Protein AF-A0AAE7NR79-F1 (afdb_monomer_lite)

InterPro domains:
  IPR010982 Lambda repressor-like, DNA-binding domain superfamily [G3DSA:1.10.260.40] (16-113)
  IPR010982 Lambda repressor-like, DNA-binding domain superfamily [SSF47413] (20-80)

Structure (mmCIF, N/CA/C/O backbone):
data_AF-A0AAE7NR79-F1
#
_entry.id   AF-A0AAE7NR79-F1
#
loop_
_atom_site.group_PDB
_atom_site.id
_atom_site.type_symbol
_atom_site.label_atom_id
_atom_site.label_alt_id
_atom_site.label_comp_id
_atom_site.label_asym_id
_atom_site.label_entity_id
_atom_site.label_seq_id
_atom_site.pdbx_PDB_ins_code
_atom_site.Cartn_x
_atom_site.Cartn_y
_atom_site.Cartn_z
_atom_site.occupancy
_atom_site.B_iso_or_equiv
_atom_site.auth_seq_id
_atom_site.auth_comp_id
_atom_site.auth_asym_id
_atom_site.auth_atom_id
_atom_site.pdbx_PDB_model_num
ATOM 1 N N . MET A 1 1 ? 21.436 6.287 -7.494 1.00 54.78 1 MET A N 1
ATOM 2 C CA . MET A 1 1 ? 20.941 6.110 -6.111 1.00 54.78 1 MET A CA 1
ATOM 3 C C . MET A 1 1 ? 19.554 6.734 -6.033 1.00 54.78 1 MET A C 1
ATOM 5 O O . MET A 1 1 ? 19.434 7.905 -6.367 1.00 54.78 1 MET A O 1
ATOM 9 N N . VAL A 1 2 ? 18.508 5.968 -5.711 1.00 65.06 2 VAL A N 1
ATOM 10 C CA . VAL A 1 2 ? 17.141 6.510 -5.584 1.00 65.06 2 VAL A CA 1
ATOM 11 C C . VAL A 1 2 ? 17.009 7.132 -4.194 1.00 65.06 2 VAL A C 1
ATOM 13 O O . VAL A 1 2 ? 17.269 6.451 -3.204 1.00 65.06 2 VAL A O 1
ATOM 16 N N . ARG A 1 3 ? 16.669 8.422 -4.122 1.00 80.12 3 ARG A N 1
ATOM 17 C CA . ARG A 1 3 ? 16.468 9.131 -2.851 1.00 80.12 3 ARG A CA 1
ATOM 18 C C . ARG A 1 3 ? 15.064 8.858 -2.316 1.00 80.12 3 ARG A C 1
ATOM 20 O O . ARG A 1 3 ? 14.141 8.600 -3.088 1.00 80.12 3 ARG A O 1
ATOM 27 N N . LYS A 1 4 ? 14.924 8.893 -0.994 1.00 85.31 4 LYS A N 1
ATOM 28 C CA . LYS A 1 4 ? 13.623 8.869 -0.325 1.00 85.31 4 LYS A CA 1
ATOM 29 C C . LYS A 1 4 ? 12.831 10.121 -0.721 1.00 85.31 4 LYS A C 1
ATOM 31 O O . LYS A 1 4 ? 13.441 11.127 -1.072 1.00 85.31 4 LYS A O 1
ATOM 36 N N . LEU A 1 5 ? 11.501 10.058 -0.679 1.00 81.50 5 LEU A N 1
ATOM 37 C CA . LEU A 1 5 ? 10.605 11.148 -1.100 1.00 81.50 5 LEU A CA 1
ATOM 38 C C . LEU A 1 5 ? 10.609 12.379 -0.165 1.00 81.50 5 LEU A C 1
ATOM 40 O O . LEU A 1 5 ? 9.652 13.138 -0.154 1.00 81.50 5 LEU A O 1
ATOM 44 N N . GLU A 1 6 ? 11.655 12.578 0.631 1.00 79.19 6 GLU A N 1
ATOM 45 C CA . GLU A 1 6 ? 11.765 13.698 1.572 1.00 79.19 6 GLU A CA 1
ATOM 46 C C . GLU A 1 6 ? 11.803 15.037 0.809 1.00 79.19 6 GLU A C 1
ATOM 48 O O . GLU A 1 6 ? 12.530 15.157 -0.181 1.00 79.19 6 GLU A O 1
ATOM 53 N N . GLY A 1 7 ? 11.002 16.020 1.241 1.00 78.12 7 GLY A N 1
ATOM 54 C CA . GLY A 1 7 ? 10.878 17.339 0.604 1.00 78.12 7 GLY A CA 1
ATOM 55 C C . GLY A 1 7 ? 9.870 17.412 -0.550 1.00 78.12 7 GLY A C 1
ATOM 56 O O . GLY A 1 7 ? 9.703 18.471 -1.148 1.00 78.12 7 GLY A O 1
ATOM 57 N N . LEU A 1 8 ? 9.196 16.309 -0.909 1.00 79.81 8 LEU A N 1
ATOM 58 C CA . LEU A 1 8 ? 8.092 16.353 -1.883 1.00 79.81 8 LEU A CA 1
ATOM 59 C C . LEU A 1 8 ? 6.774 16.856 -1.267 1.00 79.81 8 LEU A C 1
ATOM 61 O O . LEU A 1 8 ? 5.871 17.280 -1.987 1.00 79.81 8 LEU A O 1
ATOM 65 N N . ASP A 1 9 ? 6.674 16.805 0.057 1.00 80.19 9 ASP A N 1
ATOM 66 C CA . ASP A 1 9 ? 5.585 17.352 0.860 1.00 80.19 9 ASP A CA 1
ATOM 67 C C . ASP A 1 9 ? 5.421 18.864 0.665 1.00 80.19 9 ASP A C 1
ATOM 69 O O . ASP A 1 9 ? 4.289 19.339 0.561 1.00 80.19 9 ASP A O 1
ATOM 73 N N . ASP A 1 10 ? 6.525 19.587 0.458 1.00 79.69 10 ASP A N 1
ATOM 74 C CA . ASP A 1 10 ? 6.525 21.018 0.118 1.00 79.69 10 ASP A CA 1
ATOM 75 C C . ASP A 1 10 ? 5.790 21.323 -1.202 1.00 79.69 10 ASP A C 1
ATOM 77 O O . ASP A 1 10 ? 5.288 22.427 -1.412 1.00 79.69 10 ASP A O 1
ATOM 81 N N . PHE A 1 11 ? 5.673 20.328 -2.087 1.00 80.56 11 PHE A N 1
ATOM 82 C CA . PHE A 1 11 ? 4.955 20.422 -3.362 1.00 80.56 11 PHE A CA 1
ATOM 83 C C . PHE A 1 11 ? 3.537 19.833 -3.292 1.00 80.56 11 PHE A C 1
ATOM 85 O O . PHE A 1 11 ? 2.918 19.566 -4.324 1.00 80.56 11 PHE A O 1
ATOM 92 N N . GLY A 1 12 ? 3.011 19.608 -2.084 1.00 83.25 12 GLY A N 1
ATOM 93 C CA . GLY A 1 12 ? 1.662 19.086 -1.865 1.00 83.25 12 GLY A CA 1
ATOM 94 C C . GLY A 1 12 ? 1.525 17.578 -2.091 1.00 83.25 12 GLY A C 1
ATOM 95 O O . GLY A 1 12 ? 0.404 17.076 -2.203 1.00 83.25 12 GLY A O 1
ATOM 96 N N . PHE A 1 13 ? 2.634 16.835 -2.166 1.00 90.31 13 PHE A N 1
ATOM 97 C CA . PHE A 1 13 ? 2.592 15.378 -2.232 1.00 90.31 13 PHE A CA 1
ATOM 98 C C . PHE A 1 13 ? 2.516 14.771 -0.827 1.00 90.31 13 PHE A C 1
ATOM 100 O O . PHE A 1 13 ? 3.472 14.815 -0.057 1.00 90.31 13 PHE A O 1
ATOM 107 N N . ASP A 1 14 ? 1.385 14.147 -0.499 1.00 93.69 14 ASP A N 1
ATOM 108 C CA . ASP A 1 14 ? 1.198 13.491 0.796 1.00 93.69 14 ASP A CA 1
ATOM 109 C C . ASP A 1 14 ? 1.916 12.127 0.845 1.00 93.69 14 ASP A C 1
ATOM 111 O O . ASP A 1 14 ? 1.395 11.088 0.414 1.00 93.69 14 ASP A O 1
ATOM 115 N N . ILE A 1 15 ? 3.140 12.146 1.385 1.00 93.88 15 ILE A N 1
ATOM 116 C CA . ILE A 1 15 ? 4.016 10.976 1.529 1.00 93.88 15 ILE A CA 1
ATOM 117 C C . ILE A 1 15 ? 3.388 9.923 2.448 1.00 93.88 15 ILE A C 1
ATOM 119 O O . ILE A 1 15 ? 3.486 8.725 2.168 1.00 93.88 15 ILE A O 1
ATOM 123 N N . GLU A 1 16 ? 2.734 10.332 3.535 1.00 94.94 16 GLU A N 1
ATOM 124 C CA . GLU A 1 16 ? 2.140 9.384 4.478 1.00 94.94 16 GLU A CA 1
ATOM 125 C C . GLU A 1 16 ? 0.91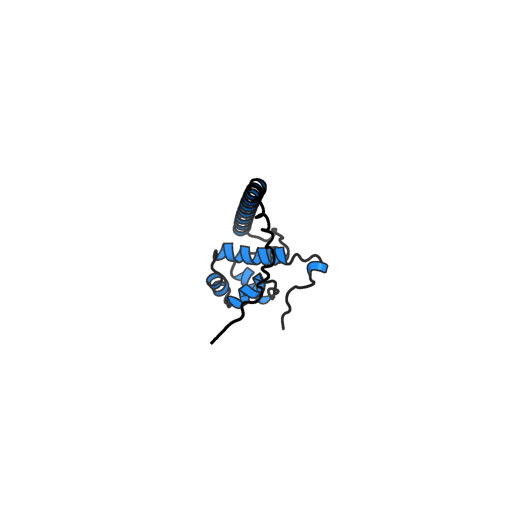1 8.705 3.878 1.00 94.94 16 GLU A C 1
ATOM 127 O O . GLU A 1 16 ? 0.765 7.483 4.000 1.00 94.94 16 GLU A O 1
ATOM 132 N N . ALA A 1 17 ? 0.080 9.445 3.142 1.00 95.75 17 ALA A N 1
ATOM 133 C CA . ALA A 1 17 ? -1.025 8.858 2.400 1.00 95.75 17 ALA A CA 1
ATOM 134 C C . ALA A 1 17 ? -0.526 7.911 1.296 1.00 95.75 17 ALA A C 1
ATOM 136 O O . ALA A 1 17 ? -1.093 6.832 1.119 1.00 95.75 17 ALA A O 1
ATOM 137 N N . TYR A 1 18 ? 0.565 8.245 0.602 1.00 96.62 18 TYR A N 1
ATOM 138 C CA . TYR A 1 18 ? 1.205 7.348 -0.368 1.00 96.62 18 TYR A CA 1
ATOM 139 C C . TYR A 1 18 ? 1.694 6.042 0.279 1.00 96.62 18 TYR A C 1
ATOM 141 O O . TYR A 1 18 ? 1.325 4.950 -0.160 1.00 96.62 18 TYR A O 1
ATOM 149 N N . LYS A 1 19 ? 2.449 6.131 1.380 1.00 97.56 19 LYS A N 1
ATOM 150 C CA . LYS A 1 19 ? 2.913 4.959 2.144 1.00 97.56 19 LYS A CA 1
ATOM 151 C C . LYS A 1 19 ? 1.749 4.123 2.667 1.00 97.56 19 LYS A C 1
ATOM 153 O O . LYS A 1 19 ? 1.833 2.897 2.736 1.00 97.56 19 LYS A O 1
ATOM 158 N N . LYS A 1 20 ? 0.658 4.771 3.080 1.00 97.44 20 LYS A N 1
ATOM 159 C CA . LYS A 1 20 ? -0.566 4.089 3.506 1.00 97.44 20 LYS A CA 1
ATOM 160 C C . LYS A 1 20 ? -1.191 3.312 2.348 1.00 97.44 20 LYS A C 1
ATOM 162 O O . LYS A 1 20 ? -1.498 2.138 2.519 1.00 97.44 20 LYS A O 1
ATOM 167 N N . ARG A 1 21 ? -1.324 3.918 1.166 1.00 97.94 21 ARG A N 1
ATOM 168 C CA . ARG A 1 21 ? -1.880 3.249 -0.022 1.00 97.94 21 ARG A CA 1
ATOM 169 C C . ARG A 1 21 ? -1.064 2.038 -0.460 1.00 97.94 21 ARG A C 1
ATOM 171 O O . ARG A 1 21 ? -1.658 1.017 -0.782 1.00 97.94 21 ARG A O 1
ATOM 178 N N . LEU A 1 22 ? 0.266 2.101 -0.386 1.00 98.06 22 LEU A N 1
ATOM 179 C CA . LEU A 1 22 ? 1.121 0.933 -0.641 1.00 98.06 22 LEU A CA 1
ATOM 180 C C . LEU A 1 22 ? 0.839 -0.224 0.328 1.00 98.06 22 LEU A C 1
ATOM 182 O O . LEU A 1 22 ? 0.695 -1.366 -0.104 1.00 98.06 22 LEU A O 1
ATOM 186 N N . ARG A 1 23 ? 0.693 0.075 1.623 1.00 98.12 23 ARG A N 1
ATOM 187 C CA . ARG A 1 23 ? 0.343 -0.931 2.639 1.00 98.12 23 ARG A CA 1
ATOM 188 C C . ARG A 1 23 ? -1.055 -1.506 2.417 1.00 98.12 23 ARG A C 1
ATOM 190 O O . ARG A 1 23 ? -1.228 -2.716 2.501 1.00 98.12 23 ARG A O 1
ATOM 197 N N . MET A 1 24 ? -2.029 -0.662 2.073 1.00 97.94 24 MET A N 1
ATOM 198 C CA . MET A 1 24 ? -3.386 -1.110 1.739 1.00 97.94 24 MET A CA 1
ATOM 199 C C . MET A 1 24 ? -3.391 -2.007 0.501 1.00 97.94 24 MET A C 1
ATOM 201 O O . MET A 1 24 ? -4.039 -3.045 0.510 1.00 97.94 24 MET A O 1
ATOM 205 N N . LEU A 1 25 ? -2.630 -1.661 -0.541 1.00 98.12 25 LEU A N 1
ATOM 206 C CA . LEU A 1 25 ? -2.493 -2.504 -1.728 1.00 98.12 25 LEU A CA 1
ATOM 207 C C . LEU A 1 25 ? -1.978 -3.903 -1.364 1.00 98.12 25 LEU A C 1
ATOM 209 O O . LEU A 1 25 ? -2.568 -4.900 -1.782 1.00 98.12 25 LEU A O 1
ATOM 213 N N . ARG A 1 26 ? -0.925 -3.975 -0.539 1.00 98.06 26 ARG A N 1
ATOM 214 C CA . ARG A 1 26 ? -0.410 -5.245 -0.014 1.00 98.06 26 ARG A CA 1
ATOM 215 C C . ARG A 1 26 ? -1.487 -6.015 0.746 1.00 98.06 26 ARG A C 1
ATOM 217 O O . ARG A 1 26 ? -1.675 -7.200 0.487 1.00 98.06 26 ARG A O 1
ATOM 224 N N . GLN A 1 27 ? -2.206 -5.339 1.638 1.00 97.88 27 GLN A N 1
ATOM 225 C CA . GLN A 1 27 ? -3.264 -5.943 2.443 1.00 97.88 27 GLN A CA 1
ATOM 226 C C . GLN A 1 27 ? -4.392 -6.530 1.585 1.00 97.88 27 GLN A C 1
ATOM 228 O O . GLN A 1 27 ? -4.864 -7.625 1.873 1.00 97.88 27 GLN A O 1
ATOM 233 N N . ILE A 1 28 ? -4.796 -5.844 0.515 1.00 97.62 28 ILE A N 1
ATOM 234 C CA . ILE A 1 28 ? -5.865 -6.314 -0.377 1.00 97.62 28 ILE A CA 1
ATOM 235 C C . ILE A 1 28 ? -5.433 -7.567 -1.148 1.00 97.62 28 ILE A C 1
ATOM 237 O O . ILE A 1 28 ? -6.219 -8.494 -1.308 1.00 97.62 28 ILE A O 1
ATOM 241 N N . VAL A 1 29 ? -4.190 -7.602 -1.633 1.00 97.38 29 VAL A N 1
ATOM 242 C CA . VAL A 1 29 ? -3.717 -8.671 -2.530 1.00 97.38 29 VAL A CA 1
ATOM 243 C C . VAL A 1 29 ? -3.195 -9.893 -1.770 1.00 97.38 29 VAL A C 1
ATOM 245 O O . VAL A 1 29 ? -3.398 -11.022 -2.214 1.00 97.38 29 VAL A O 1
ATOM 248 N N . SER A 1 30 ? -2.530 -9.676 -0.634 1.00 97.56 30 SER A N 1
ATOM 249 C CA . SER A 1 30 ? -1.776 -10.705 0.100 1.00 97.56 30 SER A CA 1
ATOM 250 C C . SER A 1 30 ? -1.970 -10.645 1.621 1.00 97.56 30 SER A C 1
ATOM 252 O O . SER A 1 30 ? -1.260 -11.328 2.364 1.00 97.56 30 SER A O 1
ATOM 254 N N . GLY A 1 31 ? -2.893 -9.820 2.125 1.00 95.44 31 GLY A N 1
ATOM 255 C CA . GLY A 1 31 ? -3.076 -9.621 3.563 1.00 95.44 31 GLY A CA 1
ATOM 256 C C . GLY A 1 31 ? -1.808 -9.093 4.243 1.00 95.44 31 GLY A C 1
ATOM 257 O O . GLY A 1 31 ? -1.091 -8.237 3.716 1.00 95.44 31 GLY A O 1
ATOM 258 N N . GLU A 1 32 ? -1.486 -9.638 5.418 1.00 92.00 32 GLU A N 1
ATOM 259 C CA . GLU A 1 32 ? -0.302 -9.216 6.176 1.00 92.00 32 GLU A CA 1
ATOM 260 C C . GLU A 1 32 ? 1.034 -9.801 5.681 1.00 92.00 32 GLU A C 1
ATOM 262 O O . GLU A 1 32 ? 2.070 -9.632 6.322 1.00 92.00 32 GLU A O 1
ATOM 267 N N . ASN A 1 33 ? 1.048 -10.459 4.517 1.00 96.44 33 ASN A N 1
ATOM 268 C CA . ASN A 1 33 ? 2.235 -11.134 4.005 1.00 96.44 33 ASN A CA 1
ATOM 269 C C . ASN A 1 33 ? 2.974 -10.307 2.939 1.00 96.44 33 ASN A C 1
ATOM 271 O O . ASN A 1 33 ? 2.647 -10.320 1.752 1.00 96.44 33 ASN A O 1
ATOM 275 N N . GLN A 1 34 ? 4.026 -9.611 3.369 1.00 96.31 34 GLN A N 1
ATOM 276 C CA . GLN A 1 34 ? 4.892 -8.829 2.485 1.00 96.31 34 GLN A CA 1
ATOM 277 C C . GLN A 1 34 ? 5.711 -9.680 1.508 1.00 96.31 34 GLN A C 1
ATOM 279 O O . GLN A 1 34 ? 5.942 -9.247 0.379 1.00 96.31 34 GLN A O 1
ATOM 284 N N . GLN A 1 35 ? 6.135 -10.876 1.924 1.00 97.38 35 GLN A N 1
ATOM 285 C CA . GLN A 1 35 ? 6.903 -11.783 1.074 1.00 97.38 35 GLN A CA 1
ATOM 286 C C . GLN A 1 35 ? 6.049 -12.295 -0.089 1.00 97.38 35 GLN A C 1
ATOM 288 O O . GLN A 1 35 ? 6.506 -12.271 -1.229 1.00 97.38 35 GLN A O 1
ATOM 293 N N . ASP A 1 36 ? 4.808 -12.702 0.191 1.00 97.88 36 ASP A N 1
ATOM 294 C CA . ASP A 1 36 ? 3.853 -13.145 -0.834 1.00 97.88 36 ASP A CA 1
ATOM 295 C C . ASP A 1 36 ? 3.549 -12.023 -1.831 1.00 97.88 36 ASP A C 1
ATOM 297 O O . ASP A 1 36 ? 3.626 -12.222 -3.043 1.00 97.88 36 ASP A O 1
ATOM 301 N N . PHE A 1 37 ? 3.293 -10.812 -1.330 1.00 98.12 37 PHE A N 1
ATOM 302 C CA . PHE A 1 37 ? 3.002 -9.668 -2.187 1.00 98.12 37 PHE A CA 1
ATOM 303 C C . PHE A 1 37 ? 4.159 -9.327 -3.132 1.00 98.12 37 PHE A C 1
ATOM 305 O O . PHE A 1 37 ? 3.963 -9.140 -4.333 1.00 98.12 37 PHE A O 1
ATOM 312 N N . ALA A 1 38 ? 5.381 -9.263 -2.599 1.00 97.69 38 ALA A N 1
ATOM 313 C CA . ALA A 1 38 ? 6.558 -8.976 -3.406 1.00 97.69 38 ALA A CA 1
ATOM 314 C C . ALA A 1 38 ? 6.811 -10.085 -4.439 1.00 97.69 38 ALA A C 1
ATOM 316 O O . ALA A 1 38 ? 7.084 -9.774 -5.598 1.00 97.69 38 ALA A O 1
ATOM 317 N N . ALA A 1 39 ? 6.636 -11.355 -4.055 1.00 97.38 39 ALA A N 1
ATOM 318 C CA . ALA A 1 39 ? 6.799 -12.496 -4.951 1.00 97.38 39 ALA A CA 1
ATOM 319 C C . ALA A 1 39 ? 5.821 -12.456 -6.134 1.00 97.38 39 ALA A C 1
ATOM 321 O O . ALA A 1 39 ? 6.245 -12.695 -7.264 1.00 97.38 39 ALA A O 1
ATOM 322 N N . ARG A 1 40 ? 4.552 -12.077 -5.909 1.00 96.00 40 ARG A N 1
ATOM 323 C CA . ARG A 1 40 ? 3.566 -11.883 -6.990 1.00 96.00 40 ARG A CA 1
ATOM 324 C C . ARG A 1 40 ? 4.061 -10.883 -8.027 1.00 96.00 40 ARG A C 1
ATOM 326 O O . ARG A 1 40 ? 3.995 -11.182 -9.209 1.00 96.00 40 ARG A O 1
ATOM 333 N N . LEU A 1 41 ? 4.642 -9.770 -7.571 1.00 96.44 41 LEU A N 1
ATOM 334 C CA . LEU A 1 41 ? 5.217 -8.723 -8.423 1.00 96.44 41 LEU A CA 1
ATOM 335 C C . LEU A 1 41 ? 6.597 -9.061 -9.014 1.00 96.44 41 LEU A C 1
ATOM 337 O O . LEU A 1 41 ? 7.167 -8.231 -9.723 1.00 96.44 41 LEU A O 1
ATOM 341 N N . GLY A 1 42 ? 7.171 -10.232 -8.715 1.00 96.56 42 GLY A N 1
ATOM 342 C CA . GLY A 1 42 ? 8.539 -10.577 -9.114 1.00 96.56 42 GLY A CA 1
ATOM 343 C C . GLY A 1 42 ? 9.605 -9.696 -8.447 1.00 96.56 42 GLY A C 1
ATOM 344 O O . GLY A 1 42 ? 10.641 -9.397 -9.042 1.00 96.56 42 GLY A O 1
ATOM 345 N N . LEU A 1 43 ? 9.339 -9.228 -7.226 1.00 97.06 43 LEU A N 1
ATOM 346 C CA . LEU A 1 43 ? 10.204 -8.352 -6.441 1.00 97.06 43 LEU A CA 1
ATOM 347 C C . LEU A 1 43 ? 10.692 -9.039 -5.164 1.00 97.06 43 LEU A C 1
ATOM 349 O O . LEU A 1 43 ? 10.078 -9.960 -4.636 1.00 97.06 43 LEU A O 1
ATOM 353 N N . ASP A 1 44 ? 11.785 -8.513 -4.622 1.00 96.88 44 ASP A N 1
ATOM 354 C CA . ASP A 1 44 ? 12.239 -8.851 -3.278 1.00 96.88 44 ASP A CA 1
ATOM 355 C C . ASP A 1 44 ? 11.407 -8.119 -2.202 1.00 96.88 44 ASP A C 1
ATOM 357 O O . ASP A 1 44 ? 11.040 -6.949 -2.367 1.00 96.88 44 ASP A O 1
ATOM 361 N N . ALA A 1 45 ? 11.139 -8.777 -1.070 1.00 97.00 45 ALA A N 1
ATOM 362 C CA . ALA A 1 45 ? 10.332 -8.206 0.010 1.00 97.00 45 ALA A CA 1
ATOM 363 C C . ALA A 1 45 ? 10.961 -6.956 0.639 1.00 97.00 45 ALA A C 1
ATOM 365 O O . ALA A 1 45 ? 10.251 -5.993 0.935 1.00 97.00 45 ALA A O 1
ATOM 366 N N . LYS A 1 46 ? 12.294 -6.903 0.773 1.00 97.00 46 LYS A N 1
ATOM 367 C CA . LYS A 1 46 ? 13.005 -5.706 1.250 1.00 97.00 46 LYS A CA 1
ATOM 368 C C . LYS A 1 46 ? 12.816 -4.548 0.280 1.00 97.00 46 LYS A C 1
ATOM 370 O O . LYS A 1 46 ? 12.696 -3.395 0.697 1.00 97.00 46 LYS A O 1
ATOM 375 N N . ARG A 1 47 ? 12.773 -4.843 -1.021 1.00 96.75 47 ARG A N 1
ATOM 376 C CA . ARG A 1 47 ? 12.519 -3.832 -2.048 1.00 96.75 47 ARG A CA 1
ATOM 377 C C . ARG A 1 47 ? 11.109 -3.257 -1.928 1.00 96.75 47 ARG A C 1
ATOM 379 O O . ARG A 1 47 ? 10.982 -2.036 -1.981 1.00 96.75 47 ARG A O 1
ATOM 386 N N . TRP A 1 48 ? 10.092 -4.091 -1.704 1.00 97.75 48 TRP A N 1
ATOM 387 C CA . TRP A 1 48 ? 8.738 -3.601 -1.417 1.00 97.75 48 TRP A CA 1
ATOM 388 C C . TRP A 1 48 ? 8.682 -2.788 -0.116 1.00 97.75 48 TRP A C 1
ATOM 390 O O . TRP A 1 48 ? 8.106 -1.701 -0.098 1.00 97.75 48 TRP A O 1
ATOM 400 N N . ASN A 1 49 ? 9.355 -3.251 0.943 1.00 97.50 49 ASN A N 1
ATOM 401 C CA . ASN A 1 49 ? 9.427 -2.537 2.221 1.00 97.50 49 ASN A CA 1
ATOM 402 C C . ASN A 1 49 ? 9.958 -1.115 2.057 1.00 97.50 49 ASN A C 1
ATOM 404 O O . ASN A 1 49 ? 9.392 -0.180 2.610 1.00 97.50 49 ASN A O 1
ATOM 408 N N . ASN A 1 50 ? 10.998 -0.915 1.245 1.00 97.25 50 ASN A N 1
ATOM 409 C CA . ASN A 1 50 ? 11.506 0.429 0.977 1.00 97.25 50 ASN A CA 1
ATOM 410 C C . ASN A 1 50 ? 10.404 1.351 0.430 1.00 97.25 50 ASN A C 1
ATOM 412 O O . ASN A 1 50 ? 10.302 2.502 0.850 1.00 97.25 50 ASN A O 1
ATOM 416 N N . TYR A 1 51 ? 9.541 0.863 -0.460 1.00 97.12 51 TYR A N 1
ATOM 417 C CA . TYR A 1 51 ? 8.440 1.672 -0.978 1.00 97.12 51 TYR A CA 1
ATOM 418 C C . TYR A 1 51 ? 7.454 2.058 0.126 1.00 97.12 51 TYR A C 1
ATOM 420 O O . TYR A 1 51 ? 7.124 3.236 0.267 1.00 97.12 51 TYR A O 1
ATOM 428 N N . GLU A 1 52 ? 7.069 1.108 0.980 1.00 96.94 52 GLU A N 1
ATOM 429 C CA . GLU A 1 52 ? 6.212 1.371 2.147 1.00 96.94 52 GLU A CA 1
ATOM 430 C C . GLU A 1 52 ? 6.864 2.326 3.169 1.00 96.94 52 GLU A C 1
ATOM 432 O O . GLU A 1 52 ? 6.164 3.019 3.910 1.00 96.94 52 GLU A O 1
ATOM 437 N N . GLN A 1 53 ? 8.198 2.423 3.178 1.00 96.12 53 GLN A N 1
ATOM 438 C CA . GLN A 1 53 ? 8.972 3.379 3.980 1.00 96.12 53 GLN A CA 1
ATOM 439 C C . GLN A 1 53 ? 9.156 4.754 3.310 1.00 96.12 53 GLN A C 1
ATOM 441 O O . GLN A 1 53 ? 9.801 5.636 3.882 1.00 96.12 53 GLN A O 1
ATOM 446 N N . GLY A 1 54 ? 8.574 4.977 2.128 1.00 93.62 54 GLY A N 1
ATOM 447 C CA . GLY A 1 54 ? 8.587 6.272 1.443 1.00 93.62 54 GLY A CA 1
ATOM 448 C C . GLY A 1 54 ? 9.678 6.424 0.384 1.00 93.62 54 GLY A C 1
ATOM 449 O O . GLY A 1 54 ? 9.959 7.543 -0.047 1.00 93.62 54 GLY A O 1
ATOM 450 N N . TYR A 1 55 ? 10.298 5.330 -0.062 1.00 95.19 55 TYR A N 1
ATOM 451 C CA . TYR A 1 55 ? 11.044 5.360 -1.319 1.00 95.19 55 TYR A CA 1
ATOM 452 C C . TYR A 1 55 ? 10.062 5.368 -2.507 1.00 95.19 55 TYR A C 1
ATOM 454 O 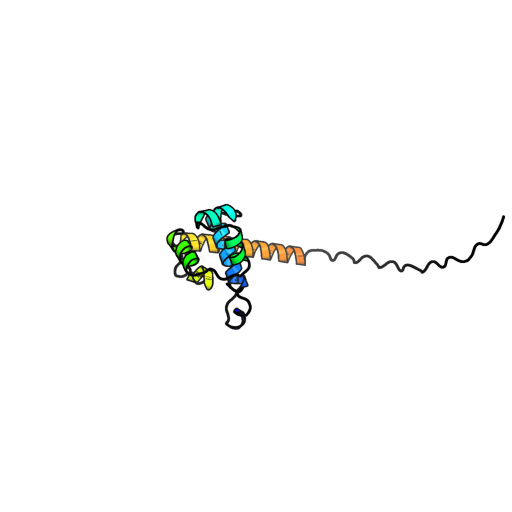O . TYR A 1 55 ? 9.013 4.715 -2.458 1.00 95.19 55 TYR A O 1
ATOM 462 N N . PRO A 1 56 ? 10.369 6.090 -3.597 1.00 93.88 56 PRO A N 1
ATOM 463 C CA . PRO A 1 56 ? 9.478 6.147 -4.746 1.00 93.88 56 PRO A CA 1
ATOM 464 C C . PRO A 1 56 ? 9.406 4.794 -5.453 1.00 93.88 56 PRO A C 1
ATOM 466 O O . PRO A 1 56 ? 10.430 4.162 -5.730 1.00 93.88 56 PRO A O 1
ATOM 469 N N . VAL A 1 57 ? 8.187 4.381 -5.801 1.00 96.19 57 VAL A N 1
ATOM 470 C CA . VAL A 1 57 ? 7.955 3.274 -6.729 1.00 96.19 57 VAL A CA 1
ATOM 471 C C . VAL A 1 57 ? 8.428 3.719 -8.118 1.00 96.19 57 VAL A C 1
ATOM 473 O O . VAL A 1 57 ? 7.894 4.685 -8.667 1.00 96.19 57 VAL A O 1
ATOM 476 N N . PRO A 1 58 ? 9.429 3.048 -8.714 1.00 95.62 58 PRO A N 1
ATOM 477 C CA . PRO A 1 58 ? 9.888 3.394 -10.049 1.00 95.62 58 PRO A CA 1
ATOM 478 C C . PRO A 1 58 ? 8.843 2.990 -11.092 1.00 95.62 58 PRO A C 1
ATOM 480 O O . PRO A 1 58 ? 8.107 2.019 -10.909 1.00 95.62 58 PRO A O 1
ATOM 483 N N . ARG A 1 59 ? 8.841 3.681 -12.238 1.00 95.56 59 ARG A N 1
ATOM 484 C CA . ARG A 1 59 ? 7.865 3.475 -13.322 1.00 95.56 59 ARG A CA 1
ATOM 485 C C . ARG A 1 59 ? 7.660 2.004 -13.695 1.00 95.56 59 ARG A C 1
ATOM 487 O O . ARG A 1 59 ? 6.523 1.580 -13.834 1.00 95.56 59 ARG A O 1
ATOM 494 N N . HIS A 1 60 ? 8.729 1.219 -13.835 1.00 96.25 60 HIS A N 1
ATOM 495 C CA . 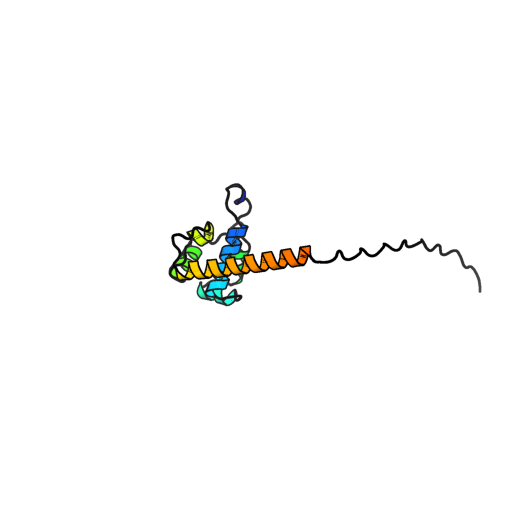HIS A 1 60 ? 8.601 -0.193 -14.215 1.00 96.25 60 HIS A CA 1
ATOM 496 C C . HIS A 1 60 ? 7.837 -1.022 -13.170 1.00 96.25 60 HIS A C 1
ATOM 498 O O . HIS A 1 60 ? 7.048 -1.873 -13.551 1.00 96.25 60 HIS A O 1
ATOM 504 N N . VAL A 1 61 ? 8.002 -0.745 -11.870 1.00 97.38 61 VAL A N 1
ATOM 505 C CA . VAL A 1 61 ? 7.220 -1.412 -10.814 1.00 97.38 61 VAL A CA 1
ATOM 506 C C . VAL A 1 61 ? 5.761 -0.977 -10.871 1.00 97.38 61 VAL A C 1
ATOM 508 O O . VAL A 1 61 ? 4.878 -1.815 -10.742 1.00 97.38 61 VAL A O 1
ATOM 511 N N . ALA A 1 62 ? 5.497 0.305 -11.127 1.00 96.75 62 ALA A N 1
ATOM 512 C CA . ALA A 1 62 ? 4.133 0.795 -11.301 1.00 96.75 62 ALA A CA 1
ATOM 513 C C . ALA A 1 62 ? 3.431 0.113 -12.494 1.00 96.75 62 ALA A C 1
ATOM 515 O O . ALA A 1 62 ? 2.276 -0.288 -12.383 1.00 96.75 62 ALA A O 1
ATOM 516 N N . MET A 1 63 ? 4.153 -0.101 -13.601 1.00 96.44 63 MET A N 1
ATOM 517 C CA . MET A 1 63 ? 3.642 -0.867 -14.742 1.00 96.44 63 MET A CA 1
ATOM 518 C C . MET A 1 63 ? 3.360 -2.327 -14.371 1.00 96.44 63 MET A C 1
ATOM 520 O O . MET A 1 63 ? 2.304 -2.824 -14.732 1.00 96.44 63 MET A O 1
ATOM 524 N N . MET A 1 64 ? 4.246 -2.996 -13.619 1.00 97.50 64 MET A N 1
ATOM 525 C CA . MET A 1 64 ? 4.000 -4.374 -13.157 1.00 97.50 64 MET A CA 1
ATOM 526 C C . MET A 1 64 ? 2.756 -4.478 -12.275 1.00 97.50 64 MET A C 1
ATOM 528 O O . MET A 1 64 ? 1.985 -5.419 -12.420 1.00 97.50 64 MET A O 1
ATOM 532 N N . ILE A 1 65 ? 2.538 -3.498 -11.393 1.00 97.50 65 ILE A N 1
ATOM 533 C CA . ILE A 1 65 ? 1.318 -3.415 -10.585 1.00 97.50 65 ILE A CA 1
ATOM 534 C C . ILE A 1 65 ? 0.093 -3.382 -11.503 1.00 97.50 65 ILE A C 1
ATOM 536 O O . ILE A 1 65 ? -0.804 -4.189 -11.320 1.00 97.50 65 ILE A O 1
ATOM 540 N N . MET A 1 66 ? 0.065 -2.509 -12.514 1.00 96.69 66 MET A N 1
ATOM 541 C CA . MET A 1 66 ? -1.083 -2.429 -13.428 1.00 96.69 66 MET A CA 1
ATOM 542 C C . MET A 1 66 ? -1.281 -3.683 -14.278 1.00 96.69 66 MET A C 1
ATOM 544 O O . MET A 1 66 ? -2.417 -4.042 -14.562 1.00 96.69 66 MET A O 1
ATOM 548 N N . THR A 1 67 ? -0.202 -4.326 -14.730 1.00 96.62 67 THR A N 1
ATOM 549 C CA . THR A 1 67 ? -0.315 -5.479 -15.634 1.00 96.62 67 THR A CA 1
ATOM 550 C C . THR A 1 67 ? -0.654 -6.773 -14.909 1.00 96.62 67 THR A C 1
ATOM 552 O O . THR A 1 67 ? -1.264 -7.652 -15.507 1.00 96.62 67 THR A O 1
ATOM 555 N N . GLN A 1 68 ? -0.243 -6.919 -13.650 1.00 97.44 68 GLN A N 1
ATOM 556 C CA . GLN A 1 68 ? -0.475 -8.139 -12.876 1.00 97.44 68 GLN A CA 1
ATOM 557 C C . GLN A 1 68 ? -1.685 -8.039 -11.946 1.00 97.44 68 GLN A C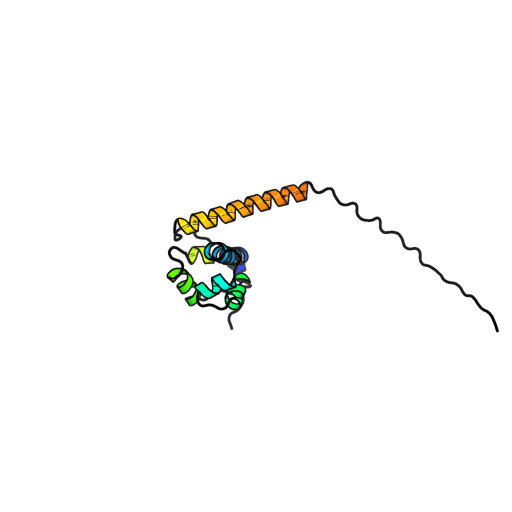 1
ATOM 559 O O . GLN A 1 68 ? -2.251 -9.064 -11.574 1.00 97.44 68 GLN A O 1
ATOM 564 N N . LEU A 1 69 ? -2.079 -6.823 -11.562 1.00 96.88 69 LEU A N 1
ATOM 565 C CA . LEU A 1 69 ? -3.238 -6.557 -10.716 1.00 96.88 69 LEU A CA 1
ATOM 566 C C . LEU A 1 69 ? -4.303 -5.846 -11.553 1.00 96.88 69 LEU A C 1
ATOM 568 O O . LEU A 1 69 ? -4.387 -4.616 -11.570 1.00 96.88 69 LEU A O 1
ATOM 572 N N . ASP A 1 70 ? -5.089 -6.637 -12.280 1.00 96.25 70 ASP A N 1
ATOM 573 C CA . ASP A 1 70 ? -6.081 -6.113 -13.217 1.00 96.25 70 ASP A CA 1
ATOM 574 C C . ASP A 1 70 ? -7.109 -5.205 -12.520 1.00 96.25 70 ASP A C 1
ATOM 576 O O . ASP A 1 70 ? -7.672 -5.537 -11.475 1.00 96.25 70 ASP A O 1
ATOM 580 N N . GLY A 1 71 ? -7.334 -4.022 -13.092 1.00 96.31 71 GLY A N 1
ATOM 581 C CA . GLY A 1 71 ? -8.196 -2.995 -12.509 1.00 96.31 71 GLY A CA 1
ATOM 582 C C . GLY A 1 71 ? -7.564 -2.139 -11.402 1.00 96.31 71 GLY A C 1
ATOM 583 O O . GLY A 1 71 ? -8.269 -1.343 -10.776 1.00 96.31 71 GLY A O 1
ATOM 584 N N . MET A 1 72 ? -6.261 -2.270 -11.135 1.00 97.56 72 MET A N 1
ATOM 585 C CA . MET A 1 72 ? -5.526 -1.374 -10.234 1.00 97.56 72 MET A CA 1
ATOM 586 C C . MET A 1 72 ? -5.136 -0.056 -10.926 1.00 97.56 72 MET A C 1
ATOM 588 O O . MET A 1 72 ? -4.827 -0.025 -12.116 1.00 97.56 72 MET A O 1
ATOM 592 N N . SER A 1 73 ? -5.072 1.042 -10.161 1.00 97.06 73 SER A N 1
ATOM 593 C CA . SER A 1 73 ? -4.727 2.375 -10.672 1.00 97.06 73 SER A CA 1
ATOM 594 C C . SER A 1 73 ? -3.458 2.943 -10.040 1.00 97.06 73 SER A C 1
ATOM 596 O O . SER A 1 73 ? -3.353 3.096 -8.820 1.00 97.06 73 SER A O 1
ATOM 598 N N . ILE A 1 74 ? -2.519 3.360 -10.891 1.00 96.00 74 ILE A N 1
ATOM 599 C CA . ILE A 1 74 ? -1.343 4.135 -10.477 1.00 96.00 74 ILE A CA 1
ATOM 600 C C . ILE A 1 74 ? -1.744 5.516 -9.933 1.00 96.00 74 ILE A C 1
ATOM 602 O O . ILE A 1 74 ? -1.121 6.016 -8.996 1.00 96.00 74 ILE A O 1
ATOM 606 N N . GLU A 1 75 ? -2.786 6.144 -10.485 1.00 96.00 75 GLU A N 1
ATOM 607 C CA . GLU A 1 75 ? -3.250 7.448 -9.998 1.00 96.00 75 GLU A CA 1
ATOM 608 C C . GLU A 1 75 ? -3.823 7.352 -8.589 1.00 96.00 75 GLU A C 1
ATOM 610 O O . GLU A 1 75 ? -3.614 8.254 -7.773 1.00 96.00 75 GLU A O 1
ATOM 615 N N . TRP A 1 76 ? -4.506 6.245 -8.282 1.00 97.31 76 TRP A N 1
ATOM 616 C CA . TRP A 1 76 ? -4.881 5.953 -6.909 1.00 97.31 76 TRP A CA 1
ATOM 617 C C . TRP A 1 76 ? -3.628 5.788 -6.058 1.00 97.31 76 TRP A C 1
ATOM 619 O O . TRP A 1 76 ? -3.498 6.474 -5.050 1.00 97.31 76 TRP A O 1
ATOM 629 N N . LEU A 1 77 ? -2.669 4.965 -6.489 1.00 96.19 77 LEU A N 1
ATOM 630 C CA . LEU A 1 77 ? -1.461 4.696 -5.716 1.00 96.19 77 LEU A CA 1
ATOM 631 C C . LEU A 1 77 ? -0.703 5.978 -5.329 1.00 96.19 77 LEU A C 1
ATOM 633 O O . LEU A 1 77 ? -0.360 6.159 -4.158 1.00 96.19 77 LEU A O 1
ATOM 637 N N . TRP A 1 78 ? -0.486 6.899 -6.270 1.00 94.50 78 TRP A N 1
ATOM 638 C CA . TRP A 1 78 ? 0.253 8.138 -6.007 1.00 94.50 78 TRP A CA 1
ATOM 639 C C . TRP A 1 78 ? -0.593 9.267 -5.431 1.00 94.50 78 TRP A C 1
ATOM 641 O O . TRP A 1 78 ? -0.117 9.941 -4.524 1.00 94.50 78 TRP A O 1
ATOM 651 N N . PHE A 1 79 ? -1.833 9.454 -5.883 1.00 95.06 79 PHE A N 1
ATOM 652 C CA . PHE A 1 79 ? -2.620 10.659 -5.583 1.00 95.06 79 PHE A CA 1
ATOM 653 C C . PHE A 1 79 ? -3.961 10.382 -4.896 1.00 95.06 79 PHE A C 1
ATOM 655 O O . PHE A 1 79 ? -4.687 11.314 -4.570 1.00 95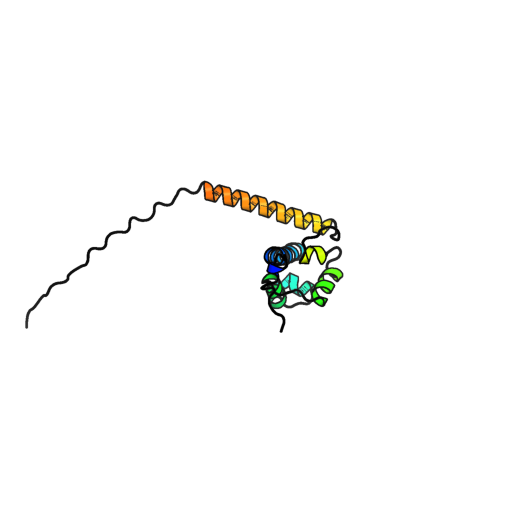.06 79 PHE A O 1
ATOM 662 N N . GLY A 1 80 ? -4.324 9.116 -4.685 1.00 96.19 80 GLY A N 1
ATOM 663 C CA . GLY A 1 80 ? -5.611 8.733 -4.101 1.00 96.19 80 GLY A CA 1
ATOM 664 C C . GLY A 1 80 ? -6.808 8.912 -5.040 1.00 96.19 80 GLY A C 1
ATOM 665 O O . GLY A 1 80 ? -7.948 8.801 -4.595 1.00 96.19 80 GLY A O 1
ATOM 666 N N . LYS A 1 81 ? -6.588 9.167 -6.337 1.00 97.12 81 LYS A N 1
ATOM 667 C CA . LYS A 1 81 ? -7.672 9.309 -7.318 1.00 97.12 81 LYS A CA 1
ATOM 668 C C . LYS A 1 81 ? -8.292 7.951 -7.638 1.00 97.12 81 LYS A C 1
ATOM 670 O O . LYS A 1 81 ? -7.622 7.066 -8.154 1.00 97.12 81 LYS A O 1
ATOM 675 N N . VAL A 1 82 ? -9.585 7.803 -7.373 1.00 96.56 82 VAL A N 1
ATOM 676 C CA . VAL A 1 82 ? -10.294 6.516 -7.500 1.00 96.56 82 VAL A CA 1
ATOM 677 C C . VAL A 1 82 ? -10.911 6.254 -8.876 1.00 96.56 82 VAL A C 1
ATOM 679 O O . VAL A 1 82 ? -11.389 5.153 -9.112 1.00 96.56 82 VAL A O 1
ATOM 682 N N . GLY A 1 83 ? -10.917 7.239 -9.783 1.00 94.62 83 GLY A N 1
ATOM 683 C CA . GLY A 1 83 ? -11.689 7.179 -11.035 1.00 94.62 83 GLY A CA 1
ATOM 684 C C . GLY A 1 83 ? -11.304 6.046 -11.993 1.00 94.62 83 GLY A C 1
ATOM 685 O O . GLY A 1 83 ? -12.134 5.628 -12.787 1.00 94.62 83 GLY A O 1
ATOM 686 N N . ASN A 1 84 ? -10.078 5.531 -11.878 1.00 95.75 84 ASN A N 1
ATOM 687 C CA . ASN A 1 84 ? -9.535 4.469 -12.728 1.00 95.75 84 ASN A CA 1
ATOM 688 C C . ASN A 1 84 ? -9.370 3.124 -11.993 1.00 95.75 84 ASN A C 1
ATOM 690 O O . ASN A 1 84 ? -8.647 2.253 -12.465 1.00 95.75 84 ASN A O 1
ATOM 694 N N . LEU A 1 85 ? -9.975 2.965 -10.812 1.00 97.44 85 LEU A N 1
ATOM 695 C CA . LEU A 1 85 ? -10.017 1.679 -10.114 1.00 97.44 85 LEU A CA 1
ATOM 696 C C . LEU A 1 85 ? -11.179 0.829 -10.627 1.00 97.44 85 LEU A C 1
ATOM 698 O O . LEU A 1 85 ? -12.264 1.346 -10.893 1.00 97.44 85 LEU A O 1
ATOM 702 N N . SER A 1 86 ? -10.987 -0.488 -10.669 1.00 98.00 86 SER A N 1
ATOM 703 C CA . SER A 1 86 ? -12.108 -1.415 -10.790 1.00 98.00 86 SER A CA 1
ATOM 704 C C . SER A 1 86 ? -13.002 -1.357 -9.553 1.00 98.00 86 SER A C 1
ATOM 706 O O . SER A 1 86 ? -12.569 -1.004 -8.448 1.00 98.00 86 SER A O 1
ATOM 708 N N . THR A 1 87 ? -14.259 -1.767 -9.729 1.00 97.75 87 THR A N 1
ATOM 709 C CA . THR A 1 87 ? -15.238 -1.856 -8.639 1.00 97.75 87 THR A CA 1
ATOM 710 C C . THR A 1 87 ? -14.715 -2.698 -7.479 1.00 97.75 87 THR A C 1
ATOM 712 O O . THR A 1 87 ? -14.836 -2.285 -6.330 1.00 97.75 87 THR A O 1
ATOM 715 N N . TYR A 1 88 ? -14.044 -3.816 -7.783 1.00 97.75 88 TYR A N 1
ATOM 716 C CA . TYR A 1 88 ? -13.433 -4.684 -6.779 1.00 97.75 88 TYR A CA 1
ATOM 717 C C . TYR A 1 88 ? -12.478 -3.910 -5.862 1.00 97.75 88 TYR A C 1
ATOM 719 O O . TYR A 1 88 ? -12.669 -3.882 -4.648 1.00 97.75 88 TYR A O 1
ATOM 727 N N . TYR A 1 89 ? -11.478 -3.224 -6.423 1.00 98.19 89 TYR A N 1
ATOM 728 C CA . TYR A 1 89 ? -10.510 -2.498 -5.601 1.00 98.19 89 TYR A CA 1
ATOM 729 C C . TYR A 1 89 ? -11.139 -1.328 -4.858 1.00 98.19 89 TYR A C 1
ATOM 731 O O . TYR A 1 89 ? -10.819 -1.102 -3.691 1.00 98.19 89 TYR A O 1
ATOM 739 N N . LEU A 1 90 ? -12.063 -0.612 -5.500 1.00 98.25 90 LEU A N 1
ATOM 740 C CA . LEU A 1 90 ? -12.782 0.485 -4.867 1.00 98.25 90 LEU A CA 1
ATOM 741 C C . LEU A 1 90 ? -13.540 0.022 -3.612 1.00 98.25 90 LEU A C 1
ATOM 743 O O . LEU A 1 90 ? -13.482 0.692 -2.580 1.00 98.25 90 LEU A O 1
ATOM 747 N N . GLU A 1 91 ? -14.228 -1.116 -3.683 1.00 98.25 91 GLU A N 1
ATOM 748 C CA . GLU A 1 91 ? -14.948 -1.700 -2.549 1.00 98.25 91 GLU A CA 1
ATOM 749 C C . GLU A 1 91 ? -14.000 -2.135 -1.430 1.00 98.25 91 GLU A C 1
ATOM 751 O O . GLU A 1 91 ? -14.227 -1.781 -0.270 1.00 98.25 91 GLU A O 1
ATOM 756 N N . GLN A 1 92 ? -12.905 -2.823 -1.766 1.00 98.25 92 GLN A N 1
ATOM 757 C CA . GLN A 1 92 ? -11.914 -3.266 -0.780 1.00 98.25 92 GLN A CA 1
ATOM 758 C C . GLN A 1 92 ? -11.259 -2.085 -0.050 1.00 98.25 92 GLN A C 1
ATOM 760 O O . GLN A 1 92 ? -11.162 -2.081 1.178 1.00 98.25 92 GLN A O 1
ATOM 765 N N . ILE A 1 93 ? -10.870 -1.038 -0.784 1.00 97.81 93 ILE A N 1
ATOM 766 C CA . ILE A 1 93 ? -10.286 0.181 -0.205 1.00 97.81 93 ILE A CA 1
ATOM 767 C C . ILE A 1 93 ? -11.284 0.846 0.748 1.00 97.81 93 ILE A C 1
ATOM 769 O O . ILE A 1 93 ? -10.937 1.165 1.886 1.00 97.81 93 ILE A O 1
ATOM 773 N N . ARG A 1 94 ? -12.544 1.003 0.323 1.00 97.81 94 ARG A N 1
ATOM 774 C CA . ARG A 1 94 ? -13.598 1.593 1.163 1.00 97.81 94 ARG A CA 1
ATOM 775 C C . ARG A 1 94 ? -13.845 0.782 2.432 1.00 97.81 94 ARG A C 1
ATOM 777 O O . ARG A 1 94 ? -14.059 1.379 3.488 1.00 97.81 94 ARG A O 1
ATOM 784 N N . ALA A 1 95 ? -13.813 -0.547 2.341 1.00 97.44 95 ALA A N 1
ATOM 785 C CA . ALA A 1 95 ? -13.981 -1.434 3.486 1.00 97.44 95 ALA A CA 1
ATOM 786 C C . ALA A 1 95 ? -12.846 -1.258 4.509 1.00 97.44 95 ALA A C 1
ATOM 788 O O . ALA A 1 95 ? -13.121 -1.062 5.696 1.00 97.44 95 ALA A O 1
ATOM 789 N N . ILE A 1 96 ? -11.588 -1.238 4.053 1.00 96.56 96 ILE A N 1
ATOM 790 C CA . ILE A 1 96 ? -10.417 -1.023 4.920 1.00 96.56 96 ILE A CA 1
ATOM 791 C C . ILE A 1 96 ? -10.483 0.358 5.586 1.00 96.56 96 ILE A C 1
ATOM 793 O O . ILE A 1 96 ? -10.371 0.462 6.807 1.00 96.56 96 ILE A O 1
ATOM 797 N N . GLU A 1 97 ? -10.751 1.421 4.826 1.00 95.62 97 GLU A N 1
ATOM 798 C CA . GLU A 1 97 ? -10.853 2.778 5.378 1.00 95.62 97 GLU A CA 1
ATOM 799 C C . GLU A 1 97 ? -12.010 2.929 6.377 1.00 95.62 97 GLU A C 1
ATOM 801 O O . GLU A 1 97 ? -11.907 3.659 7.368 1.00 95.62 97 GLU A O 1
ATOM 806 N N . ALA A 1 98 ? -13.143 2.263 6.134 1.00 96.25 98 ALA A N 1
ATOM 807 C CA . ALA A 1 98 ? -14.258 2.246 7.073 1.00 96.25 98 ALA A CA 1
ATOM 808 C C . ALA A 1 98 ? -13.869 1.568 8.393 1.00 96.25 98 ALA A C 1
ATOM 810 O O . ALA A 1 98 ? -14.148 2.128 9.458 1.00 96.25 98 ALA A O 1
ATOM 811 N N . LEU A 1 99 ? -13.182 0.426 8.322 1.00 94.94 99 LEU A N 1
ATOM 812 C CA . LEU A 1 99 ? -12.704 -0.303 9.492 1.00 94.94 99 LEU A CA 1
ATOM 813 C C . LEU A 1 99 ? -11.698 0.525 10.301 1.00 94.94 99 LEU A C 1
ATOM 815 O O . LEU A 1 99 ? -11.859 0.679 11.511 1.00 94.94 99 LEU A O 1
ATOM 819 N N . GLU A 1 100 ? -10.708 1.130 9.644 1.00 93.12 100 GLU A N 1
ATOM 820 C CA . GLU A 1 100 ? -9.727 1.994 10.309 1.00 93.12 100 GLU A CA 1
ATOM 821 C C . GLU A 1 100 ? -10.393 3.185 11.009 1.00 93.12 100 GLU A C 1
ATOM 823 O O . GLU A 1 100 ? -10.058 3.512 12.149 1.00 93.12 100 GLU A O 1
ATOM 828 N N . ARG A 1 101 ? -11.385 3.823 10.369 1.00 94.12 101 ARG A N 1
ATOM 829 C CA . ARG A 1 101 ? -12.146 4.917 10.994 1.00 94.12 101 ARG A CA 1
ATOM 830 C C . ARG A 1 101 ? -12.900 4.451 12.236 1.00 94.12 101 ARG A C 1
ATOM 832 O O . ARG A 1 101 ? -12.951 5.193 13.216 1.00 94.12 101 ARG A O 1
ATOM 839 N N . GLN A 1 102 ? -13.488 3.256 12.214 1.00 94.19 102 GLN A N 1
ATOM 840 C CA . GLN A 1 102 ? -14.170 2.687 13.381 1.00 94.19 102 GLN A CA 1
ATOM 841 C C . GLN A 1 102 ? -13.184 2.400 14.518 1.00 94.19 102 GLN A C 1
ATOM 843 O O . GLN A 1 102 ? -13.420 2.825 15.649 1.00 94.19 102 GLN A O 1
ATOM 848 N N . GLN A 1 103 ? -12.053 1.760 14.213 1.00 92.31 103 GLN A N 1
ATOM 849 C CA . GLN A 1 103 ? -10.999 1.476 15.190 1.00 92.31 103 GLN A CA 1
ATOM 850 C C . GLN A 1 103 ? -10.438 2.759 15.807 1.00 92.31 103 GLN A C 1
ATOM 852 O O . GLN A 1 103 ? -10.260 2.837 17.022 1.00 92.31 103 GLN A O 1
ATOM 857 N N . GLN A 1 104 ? -10.218 3.794 14.995 1.00 91.94 104 GLN A N 1
ATOM 858 C CA . GLN A 1 104 ? -9.721 5.078 15.474 1.00 91.94 104 GLN A CA 1
ATOM 859 C C . GLN A 1 104 ? -10.725 5.763 16.408 1.00 91.94 104 GLN A C 1
ATOM 861 O O . GLN A 1 104 ? -10.329 6.249 17.467 1.00 91.94 104 GLN A O 1
ATOM 866 N N . LYS A 1 105 ? -12.021 5.756 16.069 1.00 93.19 105 LYS A N 1
ATOM 867 C CA . LYS A 1 105 ? -13.083 6.276 16.949 1.00 93.19 105 LYS A CA 1
ATOM 868 C C . LYS A 1 105 ? -13.146 5.509 18.271 1.00 93.19 105 LYS A C 1
ATOM 870 O O . LYS A 1 105 ? -13.178 6.130 19.330 1.00 93.19 105 LYS A O 1
ATOM 875 N N . ALA A 1 106 ? -13.103 4.177 18.223 1.00 92.06 106 ALA A N 1
ATOM 876 C CA . ALA A 1 106 ? -13.099 3.336 19.419 1.00 92.06 106 ALA A CA 1
ATOM 877 C C . ALA A 1 106 ? -11.869 3.610 20.302 1.00 92.06 106 ALA A C 1
ATOM 879 O O . ALA A 1 106 ? -11.991 3.777 21.514 1.00 92.06 106 ALA A O 1
ATOM 880 N N . ARG A 1 107 ? -10.684 3.743 19.693 1.00 91.06 107 ARG A N 1
ATOM 881 C CA . ARG A 1 107 ? -9.440 4.082 20.396 1.00 91.06 107 ARG A CA 1
ATOM 882 C C . ARG A 1 107 ? -9.509 5.455 21.061 1.00 91.06 107 ARG A C 1
ATOM 884 O O . ARG A 1 107 ? -9.081 5.595 22.204 1.00 91.06 107 ARG A O 1
ATOM 891 N N . GLN A 1 108 ? -10.038 6.458 20.362 1.00 90.56 108 GLN A N 1
ATOM 892 C CA . GLN A 1 108 ? -10.220 7.804 20.910 1.00 90.56 108 GLN A CA 1
ATOM 893 C C . GLN A 1 108 ? -11.181 7.797 22.099 1.00 90.56 108 GLN A C 1
ATOM 895 O O . GLN A 1 108 ? -10.878 8.393 23.128 1.00 90.56 108 GLN A O 1
ATOM 900 N N . HIS A 1 109 ? -12.291 7.071 21.986 1.00 90.19 109 HIS A N 1
ATOM 901 C CA . HIS A 1 109 ? -13.258 6.913 23.066 1.00 90.19 109 HIS A CA 1
ATOM 902 C C . HIS A 1 109 ? -12.634 6.261 24.313 1.00 90.19 109 HIS A C 1
ATOM 904 O O . HIS A 1 109 ? -12.780 6.782 25.415 1.00 90.19 109 HIS A O 1
ATOM 910 N N . ILE A 1 110 ? -11.861 5.180 24.146 1.00 91.12 110 ILE A N 1
ATOM 911 C CA . ILE A 1 110 ? -11.143 4.525 25.256 1.00 91.12 110 ILE A CA 1
ATOM 912 C C . ILE A 1 110 ? -10.148 5.486 25.920 1.00 91.12 110 ILE A C 1
ATOM 914 O O . ILE A 1 110 ? -10.079 5.547 27.145 1.00 91.12 110 ILE A O 1
ATOM 918 N N . LEU A 1 111 ? -9.390 6.257 25.133 1.00 87.06 111 LEU A N 1
ATOM 919 C CA . LEU A 1 111 ? -8.415 7.211 25.667 1.00 87.06 111 LEU A CA 1
ATOM 920 C C . LEU A 1 111 ? -9.083 8.331 26.479 1.00 87.06 111 LEU A C 1
ATOM 922 O O . LEU A 1 111 ? -8.533 8.750 27.491 1.00 87.06 111 LEU A O 1
ATOM 926 N N . GLN A 1 112 ? -10.263 8.792 26.057 1.00 85.19 112 GLN A N 1
ATOM 927 C CA . GLN A 1 112 ? -11.034 9.818 26.769 1.00 85.19 112 GLN A CA 1
ATOM 928 C C . GLN A 1 112 ? -11.653 9.301 28.075 1.00 85.19 112 GLN A C 1
ATOM 930 O O . GLN A 1 112 ? -11.861 10.079 29.001 1.00 85.19 112 GLN A O 1
ATOM 935 N N . GLN A 1 113 ? -11.933 7.998 28.161 1.00 79.62 113 GLN A N 1
ATOM 936 C CA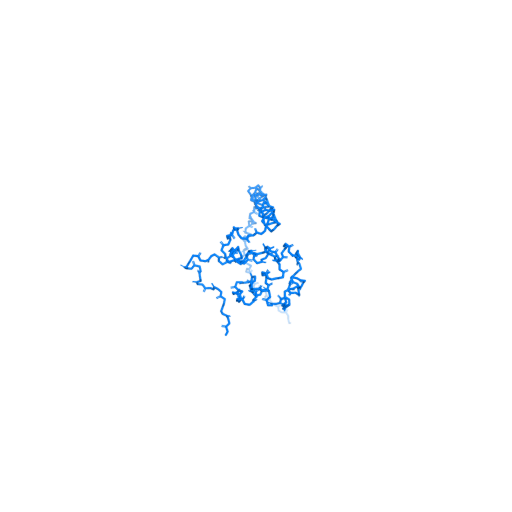 . GLN A 1 113 ? -12.522 7.356 29.341 1.00 79.62 113 GLN A CA 1
ATOM 937 C C . GLN A 1 113 ? -11.488 6.757 30.299 1.00 79.62 113 GLN A C 1
ATOM 939 O O . GLN A 1 113 ? -11.848 6.329 31.396 1.00 79.62 113 GLN A O 1
ATOM 944 N N . ALA A 1 114 ? -10.209 6.715 29.916 1.00 74.19 114 ALA A N 1
ATOM 945 C CA . ALA A 1 114 ? -9.153 6.198 30.772 1.00 74.19 114 ALA A CA 1
ATOM 946 C C . ALA A 1 114 ? -8.981 7.107 32.008 1.00 74.19 114 ALA A C 1
ATOM 948 O O . ALA A 1 114 ? -8.635 8.282 31.854 1.00 74.19 114 ALA A O 1
ATOM 949 N N . PRO A 1 115 ? -9.190 6.602 33.241 1.00 70.44 115 PRO A N 1
ATOM 950 C CA . PRO A 1 115 ? -8.976 7.402 34.439 1.00 70.44 115 PRO A CA 1
ATOM 951 C C . PRO A 1 115 ? -7.503 7.815 34.523 1.00 70.44 115 PRO A C 1
ATOM 953 O O . PRO A 1 115 ? -6.604 6.993 34.316 1.00 70.44 115 PRO A O 1
ATOM 956 N N . ALA A 1 116 ? -7.247 9.090 34.832 1.00 64.69 116 ALA A N 1
ATOM 957 C CA . ALA A 1 116 ? -5.896 9.607 35.007 1.00 64.69 116 ALA A CA 1
ATOM 958 C C . ALA A 1 116 ? -5.171 8.780 36.079 1.00 64.69 116 ALA A C 1
ATOM 960 O O . ALA A 1 116 ? -5.523 8.821 37.258 1.00 64.69 116 ALA A O 1
ATOM 961 N N . LYS A 1 117 ? -4.168 7.997 35.666 1.00 66.31 117 LYS A N 1
ATOM 962 C CA . LYS A 1 117 ? -3.333 7.224 36.589 1.00 66.31 117 LYS A CA 1
ATOM 963 C C . LYS A 1 117 ? -2.665 8.231 37.539 1.00 66.31 117 LYS A C 1
ATOM 965 O O . LYS A 1 117 ? -1.934 9.092 37.043 1.00 66.31 117 LYS A O 1
ATOM 970 N N . PRO A 1 118 ? -2.905 8.190 38.863 1.00 62.91 118 PRO A N 1
ATOM 971 C CA . PRO A 1 118 ? -2.284 9.148 39.764 1.00 62.91 118 PRO A CA 1
ATOM 972 C C . PRO A 1 118 ? -0.765 8.983 39.681 1.00 62.91 118 PRO A C 1
ATOM 974 O O . PRO A 1 118 ? -0.239 7.880 39.852 1.00 62.91 118 PRO A O 1
ATOM 977 N N . LEU A 1 119 ? -0.069 10.079 39.367 1.00 63.16 119 LEU A N 1
ATOM 978 C CA . LEU A 1 119 ? 1.390 10.119 39.343 1.00 63.16 119 LEU A CA 1
ATOM 979 C C . LEU A 1 119 ? 1.912 9.641 40.707 1.00 63.16 119 LEU A C 1
ATOM 981 O O . LEU A 1 119 ? 1.428 10.123 41.739 1.00 63.16 119 LEU A O 1
ATOM 985 N N . PRO A 1 120 ? 2.882 8.710 40.752 1.00 65.94 120 PRO A N 1
ATOM 986 C CA . PRO A 1 120 ? 3.473 8.305 42.015 1.00 65.94 120 PRO A CA 1
ATOM 987 C C . PRO A 1 120 ? 4.090 9.542 42.675 1.00 65.94 120 PRO A C 1
ATOM 989 O O . PRO A 1 120 ? 4.954 10.203 42.095 1.00 65.94 120 PRO A O 1
ATOM 992 N N . LYS A 1 121 ? 3.615 9.875 43.884 1.00 64.44 121 LYS A N 1
ATOM 993 C CA . LYS A 1 121 ? 4.176 10.956 44.700 1.00 64.44 121 LYS A CA 1
ATOM 994 C C . LYS A 1 121 ? 5.670 10.687 44.849 1.00 64.44 121 LYS A C 1
ATOM 996 O O . LYS A 1 121 ? 6.069 9.672 45.415 1.00 64.44 121 LYS A O 1
ATOM 1001 N N . ARG A 1 122 ? 6.483 11.583 44.289 1.00 53.12 122 ARG A N 1
ATOM 1002 C CA . ARG A 1 122 ? 7.944 11.548 44.339 1.00 53.12 122 ARG A CA 1
ATOM 1003 C C . ARG A 1 122 ? 8.351 11.506 45.815 1.00 53.12 122 ARG A C 1
ATOM 1005 O O . ARG A 1 122 ? 8.250 12.515 46.505 1.00 53.12 122 ARG A O 1
ATOM 1012 N N . ALA A 1 123 ? 8.737 10.333 46.314 1.00 56.38 123 ALA A N 1
ATOM 1013 C CA . ALA A 1 123 ? 9.267 10.202 47.662 1.00 56.38 123 ALA A CA 1
ATOM 1014 C C . ALA A 1 123 ? 10.540 11.054 47.743 1.00 56.38 123 ALA A C 1
ATOM 1016 O O . ALA A 1 123 ? 11.518 10.806 47.037 1.00 56.38 123 ALA A O 1
ATOM 1017 N N . THR A 1 124 ? 10.500 12.102 48.560 1.00 56.50 124 THR A N 1
ATOM 1018 C CA . THR A 1 124 ? 11.648 12.935 48.912 1.00 56.50 124 THR A CA 1
ATOM 1019 C C . THR A 1 124 ? 12.673 12.064 49.633 1.00 56.50 124 THR A C 1
ATOM 1021 O O . THR A 1 124 ? 12.538 11.785 50.823 1.00 56.50 124 THR A O 1
ATOM 1024 N N . ALA A 1 125 ? 13.680 11.584 48.906 1.00 54.28 125 ALA A N 1
ATOM 1025 C CA . ALA A 1 125 ? 14.812 10.885 49.494 1.00 54.28 125 ALA A CA 1
ATOM 1026 C C . ALA A 1 125 ? 15.684 11.896 50.255 1.00 54.28 125 ALA A C 1
ATOM 1028 O O . ALA A 1 125 ? 16.350 12.736 49.652 1.00 54.28 125 ALA A O 1
ATOM 1029 N N . ALA A 1 126 ? 15.655 11.822 51.586 1.00 59.25 126 ALA A N 1
ATOM 1030 C CA . ALA A 1 126 ? 16.578 12.538 52.459 1.00 59.25 126 ALA A CA 1
ATOM 1031 C C . ALA A 1 126 ? 18.024 12.023 52.264 1.00 59.25 126 ALA A C 1
ATOM 1033 O O . ALA A 1 126 ? 18.227 10.809 52.131 1.00 59.25 126 ALA A O 1
ATOM 1034 N N . PRO A 1 127 ? 19.045 12.898 52.273 1.00 54.66 127 PRO A N 1
ATOM 1035 C CA . PRO A 1 127 ? 20.437 12.484 52.137 1.00 54.66 127 PRO A CA 1
ATOM 1036 C C . PRO A 1 127 ? 20.918 11.772 53.410 1.00 54.66 127 PRO A C 1
ATOM 1038 O O . PRO A 1 127 ? 20.935 12.348 54.496 1.00 54.66 127 PRO A O 1
ATOM 1041 N N . LYS A 1 128 ? 21.342 10.506 53.284 1.00 59.91 128 LYS A N 1
ATOM 1042 C CA . LYS A 1 128 ? 22.020 9.773 54.363 1.00 59.91 128 LYS A CA 1
ATOM 1043 C C . LYS A 1 128 ? 23.455 10.282 54.508 1.00 59.91 128 LYS A C 1
ATOM 1045 O O . LYS A 1 128 ? 24.344 9.872 53.768 1.00 59.91 128 LYS A O 1
ATOM 1050 N N . THR A 1 129 ? 23.691 11.124 55.506 1.00 56.56 129 THR A N 1
ATOM 1051 C CA . THR A 1 129 ? 25.017 11.354 56.084 1.00 56.56 129 THR A CA 1
ATOM 1052 C C . THR A 1 129 ? 25.430 10.112 56.883 1.00 56.56 129 THR A C 1
ATOM 1054 O O . THR A 1 129 ? 24.817 9.774 57.892 1.00 56.56 129 THR A O 1
ATOM 1057 N N . LYS A 1 130 ? 26.473 9.393 56.447 1.00 58.16 130 LYS A N 1
ATOM 1058 C CA . LYS A 1 130 ? 27.181 8.434 57.311 1.00 58.16 130 LYS A CA 1
ATOM 1059 C C . LYS A 1 130 ? 28.411 9.117 57.894 1.00 58.16 130 LYS A C 1
ATOM 1061 O O . LYS A 1 130 ? 29.395 9.356 57.199 1.00 58.16 130 LYS A O 1
ATOM 1066 N N . SER A 1 131 ? 28.316 9.440 59.178 1.00 53.50 131 SER A N 1
ATOM 1067 C CA . SER A 1 131 ? 29.423 9.855 60.025 1.00 53.50 131 SER A CA 1
ATOM 1068 C C . SER A 1 131 ? 30.271 8.647 60.457 1.00 53.50 131 SER A C 1
ATOM 1070 O O . SER A 1 131 ? 29.782 7.540 60.663 1.00 53.50 131 SER A O 1
ATOM 1072 N N . ARG A 1 132 ? 31.578 8.915 60.544 1.00 52.81 132 ARG A N 1
ATOM 1073 C CA . ARG A 1 132 ? 32.658 8.264 61.308 1.00 52.81 132 ARG A CA 1
ATOM 1074 C C . ARG A 1 132 ? 32.287 7.129 62.281 1.00 52.81 132 ARG A C 1
ATOM 1076 O O . ARG A 1 132 ? 31.547 7.337 63.234 1.00 52.81 132 ARG A O 1
ATOM 1083 N N . GLY A 1 133 ? 33.040 6.029 62.184 1.00 51.78 133 GLY A N 1
ATOM 1084 C CA . GLY A 1 133 ? 33.238 5.047 63.255 1.00 51.78 133 GLY A CA 1
ATOM 1085 C C . GLY A 1 133 ? 34.682 4.537 63.269 1.00 51.78 133 GLY A C 1
ATOM 1086 O O . GLY A 1 133 ? 35.072 3.724 62.446 1.00 51.78 133 GLY A O 1
ATOM 1087 N N . ARG A 1 134 ? 35.479 5.079 64.190 1.00 51.59 134 ARG A N 1
ATOM 1088 C CA . ARG A 1 134 ? 36.879 4.760 64.513 1.00 51.59 134 ARG A CA 1
ATOM 1089 C C . ARG A 1 134 ? 36.900 3.606 65.525 1.00 51.59 134 ARG A C 1
ATOM 1091 O O . ARG A 1 134 ? 36.167 3.730 66.501 1.00 51.59 134 ARG A O 1
ATOM 1098 N N . LYS A 1 135 ? 37.796 2.614 65.373 1.00 52.88 135 LYS A N 1
ATOM 1099 C CA . LYS A 1 135 ? 38.694 2.031 66.415 1.00 52.88 135 LYS A CA 1
ATOM 1100 C C . LYS A 1 135 ? 39.027 0.541 66.190 1.00 52.88 135 LYS A C 1
ATOM 1102 O O . LYS A 1 135 ? 38.106 -0.257 66.157 1.00 52.88 135 LYS A O 1
ATOM 1107 N N . ARG A 1 136 ? 40.348 0.274 66.243 1.00 50.16 136 ARG A N 1
ATOM 1108 C CA . ARG A 1 136 ? 41.098 -0.747 67.028 1.00 50.16 136 ARG A CA 1
ATOM 1109 C C . ARG A 1 136 ? 40.762 -2.225 66.737 1.00 50.16 136 ARG A C 1
ATOM 1111 O O . ARG A 1 136 ? 39.599 -2.577 66.677 1.00 50.16 136 ARG A O 1
ATOM 1118 N N . SER A 1 137 ? 41.722 -3.125 66.551 1.00 57.00 137 SER A N 1
ATOM 1119 C CA . SER A 1 137 ? 43.080 -3.232 67.110 1.00 57.00 137 SER A CA 1
ATOM 1120 C C . SER A 1 137 ? 44.061 -3.809 66.097 1.00 57.00 137 SER A C 1
ATOM 1122 O O . SER A 1 137 ? 43.584 -4.431 65.124 1.00 57.00 137 SER A O 1
#

Sequence (137 aa):
MVRKLEGLDDFGFDIEAYKKRLRMLRQIVSGENQQDFAARLGLDAKRWNNYEQGYPVPRHVAMMIMTQLDGMSIEWLWFGKVGNLSTYYLEQIRAIEALERQQQKARQHILQQAPAKPLPKRATAAPKTKSRGRKRS

Radius of gyration: 26.19 Å; chains: 1; bounding box: 58×34×83 Å

Secondary structure (DSSP, 8-state):
-PPPSTT-GGGT--HHHHHHHHHHHHHHHHTT-HHHHHHHTT--HHHHHHHHTTPPPPHHHHHHHHHHSTT--HHHHHH---TTS-HHHHHHHHHHHHHHHHHHHHHHHHHHHS--PPPP-----------------

pLDDT: mean 87.67, std 14.93, range [50.16, 98.25]

Organism: NCBI:txid858423

Foldseek 3Di:
DFDFCPPCVVVVFDQLQLLVLLVLLCCLPPNPDLCVSQVLLVHHSVVSVVVNVRGDDDPVSLVSCPVSVPQDDPCCNGPVDCPSGDPSSVVSVVVVVVVVVVVVVVVVVCVVPDPDDPDPDPPPDDDDDDDDDDDDD